Protein AF-A0A3A9XVT9-F1 (afdb_monomer_lite)

Secondary structure (DSSP, 8-state):
--HHHHHHHHHHHHH--SS----STTTT----HHHHHHHHHHHHHHHHHHT-S-HHHHHHHHHHHHHHHTSS---TTSHHHHHHHHHHHHHHHHHHHHHHHHHHHHT-HHHHHHHHHHHHHHHHHHHHHHHT-

Radius of gyration: 14.35 Å; chains: 1; bounding box: 34×28×38 Å

Sequence (133 aa):
MSTTFSFMVKQIISEGSKDAIPNPAQSGYLCMPREFLSELIRLASMMQVMKIGVGSEIADIKNKLEIANQSPVITKSDDRLYNLMEGAIHRITRVCRLEGELAQSRGERELSETYAWTIAGCKLFLEYTESIE

Foldseek 3Di:
DDPVLVVLLVVVLVVADLCCQDCPVVHFRPDDLLSLLVVVLVVLVVCLVVVQPPNVLSVQLSVLSVVLSVDPDDAVVPVPNVVSNLVSLVSLLVSLVVVLVVCVVVVVVVSNSVSSSSNSSSVSSVVVRHVVD

Structure (mmCIF, N/CA/C/O backbone):
data_AF-A0A3A9XVT9-F1
#
_entry.id   AF-A0A3A9XVT9-F1
#
loop_
_atom_site.group_PDB
_atom_site.id
_atom_site.type_symbol
_atom_site.label_atom_id
_atom_site.label_alt_id
_atom_site.label_comp_id
_atom_site.label_asym_id
_atom_site.label_entity_id
_atom_site.label_seq_id
_atom_site.pdbx_PDB_ins_code
_atom_site.Cartn_x
_atom_site.Cartn_y
_atom_site.Cartn_z
_atom_site.occupancy
_atom_site.B_iso_or_equiv
_atom_site.auth_seq_id
_atom_site.auth_comp_id
_atom_site.auth_asym_id
_atom_site.auth_atom_id
_atom_site.pdbx_PDB_model_num
ATOM 1 N N . MET A 1 1 ? -13.707 -11.749 8.676 1.00 52.56 1 MET A N 1
ATOM 2 C CA . MET A 1 1 ? -13.897 -11.087 7.375 1.00 52.56 1 MET A CA 1
ATOM 3 C C . MET A 1 1 ? -15.057 -10.123 7.499 1.00 52.56 1 MET A C 1
ATOM 5 O O . MET A 1 1 ? -16.204 -10.556 7.532 1.00 52.56 1 MET A O 1
ATOM 9 N N . SER A 1 2 ? -14.763 -8.833 7.617 1.00 62.69 2 SER A N 1
ATOM 10 C CA . SER A 1 2 ? -15.767 -7.770 7.553 1.00 62.69 2 SER A CA 1
ATOM 11 C C . SER A 1 2 ? -16.276 -7.621 6.116 1.00 62.69 2 SER A C 1
ATOM 13 O O . SER A 1 2 ? -15.530 -7.239 5.206 1.00 62.69 2 SER A O 1
ATOM 15 N N . THR A 1 3 ? -17.558 -7.926 5.904 1.00 69.75 3 THR A N 1
ATOM 16 C CA . THR A 1 3 ? -18.246 -7.712 4.621 1.00 69.75 3 THR A CA 1
ATOM 17 C C . THR A 1 3 ? -18.261 -6.230 4.248 1.00 69.75 3 THR A C 1
ATOM 19 O O . THR A 1 3 ? -18.008 -5.900 3.093 1.00 69.75 3 THR A O 1
ATOM 22 N N . THR A 1 4 ? -18.449 -5.340 5.227 1.00 77.25 4 THR A N 1
ATOM 23 C CA . THR A 1 4 ? -18.446 -3.880 5.052 1.00 77.25 4 THR A CA 1
ATOM 24 C C . THR A 1 4 ? -17.100 -3.349 4.559 1.00 77.25 4 THR A C 1
ATOM 26 O O . THR A 1 4 ? -17.064 -2.597 3.591 1.00 77.25 4 THR A O 1
ATOM 29 N N . PHE A 1 5 ? -15.984 -3.772 5.165 1.00 75.19 5 PHE A N 1
ATOM 30 C CA . PHE A 1 5 ? -14.648 -3.339 4.728 1.00 75.19 5 PHE A CA 1
ATOM 31 C C . PHE A 1 5 ? -14.313 -3.865 3.322 1.00 75.19 5 PHE A C 1
ATOM 33 O O . PHE A 1 5 ? -13.815 -3.139 2.464 1.00 75.19 5 PHE A O 1
ATOM 40 N N . SER A 1 6 ? -14.670 -5.123 3.049 1.00 77.88 6 SER A N 1
ATOM 41 C CA . SER A 1 6 ? -14.490 -5.728 1.724 1.00 77.88 6 SER A CA 1
ATOM 42 C C . SER A 1 6 ? -15.337 -5.047 0.642 1.00 77.88 6 SER A C 1
ATOM 44 O O . SER A 1 6 ? -14.921 -4.998 -0.515 1.00 77.88 6 SER A O 1
ATOM 46 N N . PHE A 1 7 ? -16.518 -4.531 1.001 1.00 82.62 7 PHE A N 1
ATOM 47 C CA . PHE A 1 7 ? -17.373 -3.744 0.114 1.00 82.62 7 PHE A CA 1
ATOM 48 C C . PHE A 1 7 ? -16.778 -2.355 -0.149 1.00 82.62 7 PHE A C 1
ATOM 50 O O . PHE A 1 7 ? -16.641 -1.990 -1.309 1.00 82.62 7 PHE A O 1
ATOM 57 N N . MET A 1 8 ? -16.326 -1.647 0.892 1.00 78.38 8 MET A N 1
ATOM 58 C CA . MET A 1 8 ? -15.658 -0.340 0.785 1.00 78.38 8 MET A CA 1
ATOM 59 C C . MET A 1 8 ? -14.472 -0.380 -0.194 1.00 78.38 8 MET A C 1
ATOM 61 O O . MET A 1 8 ? -14.420 0.408 -1.133 1.00 78.38 8 MET A O 1
ATOM 65 N N . VAL A 1 9 ? -13.572 -1.363 -0.055 1.00 74.69 9 VAL A N 1
ATOM 66 C CA . VAL A 1 9 ? -12.445 -1.557 -0.989 1.00 74.69 9 VAL A CA 1
ATOM 67 C C . VAL A 1 9 ? -12.920 -1.781 -2.429 1.00 74.69 9 VAL A C 1
ATOM 69 O O . VAL A 1 9 ? -12.312 -1.262 -3.359 1.00 74.69 9 VAL A O 1
ATOM 72 N N . LYS A 1 10 ? -13.983 -2.569 -2.642 1.00 78.56 10 LYS A N 1
ATOM 73 C CA . LYS A 1 10 ? -14.528 -2.809 -3.989 1.00 78.56 10 LYS A CA 1
ATOM 74 C C . LYS A 1 10 ? -15.152 -1.551 -4.583 1.00 78.56 10 LYS A C 1
ATOM 76 O O . LYS A 1 10 ? -14.916 -1.290 -5.755 1.00 78.56 10 LYS A O 1
ATOM 81 N N . GLN A 1 11 ? -15.904 -0.801 -3.780 1.00 77.19 11 GLN A N 1
ATOM 82 C CA . GLN A 1 11 ? -16.565 0.432 -4.187 1.00 77.19 11 GLN A CA 1
ATOM 83 C C . GLN A 1 11 ? -15.539 1.474 -4.647 1.00 77.19 11 GLN A C 1
ATOM 85 O O . GLN A 1 11 ? -15.643 1.961 -5.768 1.00 77.19 11 GLN A O 1
ATOM 90 N N . ILE A 1 12 ? -14.487 1.702 -3.849 1.00 72.00 12 ILE A N 1
ATOM 91 C CA . ILE A 1 12 ? -13.370 2.594 -4.197 1.00 72.00 12 ILE A CA 1
ATOM 92 C C . ILE A 1 12 ? -12.732 2.203 -5.543 1.00 72.00 12 ILE A C 1
ATOM 94 O O . ILE A 1 12 ? -12.447 3.066 -6.366 1.00 72.00 12 ILE A O 1
ATOM 98 N N . ILE A 1 13 ? -12.532 0.904 -5.796 1.00 69.00 13 ILE A N 1
ATOM 99 C CA . ILE A 1 13 ? -11.955 0.421 -7.063 1.00 69.00 13 ILE A CA 1
ATOM 100 C C . ILE A 1 13 ? -12.926 0.607 -8.239 1.00 69.00 13 ILE A C 1
ATOM 102 O O . ILE A 1 13 ? -12.478 0.928 -9.330 1.00 69.00 13 ILE A O 1
ATOM 106 N N . SER A 1 14 ? -14.235 0.407 -8.043 1.00 68.69 1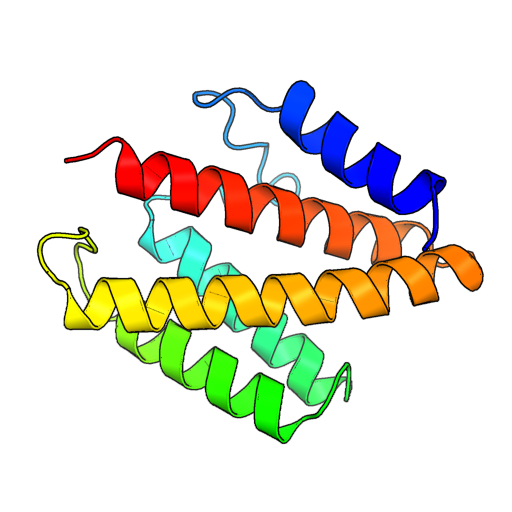4 SER A N 1
ATOM 107 C CA . SER A 1 14 ? -15.236 0.558 -9.114 1.00 68.69 14 SER A CA 1
ATOM 108 C C . SER A 1 14 ? -15.612 2.008 -9.428 1.00 68.69 14 SER A C 1
ATOM 110 O O . SER A 1 14 ? -16.088 2.282 -10.525 1.00 68.69 14 SER A O 1
ATOM 112 N N . GLU A 1 15 ? -15.445 2.915 -8.465 1.00 65.69 15 GLU A N 1
ATOM 113 C CA . GLU A 1 15 ? -15.635 4.361 -8.642 1.00 65.69 15 GLU A CA 1
ATOM 114 C C . GLU A 1 15 ? -14.345 5.044 -9.135 1.00 65.69 15 GLU A C 1
ATOM 116 O O . GLU A 1 15 ? -14.401 6.110 -9.747 1.00 65.69 15 GLU A O 1
ATOM 121 N N . GLY A 1 16 ? -13.187 4.406 -8.933 1.00 53.22 16 GLY A N 1
ATOM 122 C CA . GLY A 1 16 ? -11.938 4.749 -9.602 1.00 53.22 16 GLY A CA 1
ATOM 123 C C . GLY A 1 16 ? -11.968 4.400 -11.095 1.00 53.22 16 GLY A C 1
ATOM 124 O O . GLY A 1 16 ? -12.430 3.338 -11.505 1.00 53.22 16 GLY A O 1
ATOM 125 N N . SER A 1 17 ? -11.422 5.292 -11.917 1.00 48.16 17 SER A N 1
ATOM 126 C CA . SER A 1 17 ? -11.102 5.034 -13.328 1.00 48.16 17 SER A CA 1
ATOM 127 C C . SER A 1 17 ? -9.589 4.847 -13.464 1.00 48.16 17 SER A C 1
ATOM 129 O O . SER A 1 17 ? -8.834 5.394 -12.663 1.00 48.16 17 SER A O 1
ATOM 131 N N . LYS A 1 18 ? -9.123 4.144 -14.506 1.00 46.06 18 LYS A N 1
ATOM 132 C CA . LYS A 1 18 ? -7.686 4.106 -14.843 1.00 46.06 18 LYS A CA 1
ATOM 133 C C . LYS A 1 18 ? -7.118 5.506 -15.128 1.00 46.06 18 LYS A C 1
ATOM 135 O O . LYS A 1 18 ? -5.955 5.751 -14.830 1.00 46.06 18 LYS A O 1
ATOM 140 N N . ASP A 1 19 ? -7.955 6.423 -15.621 1.00 39.75 19 ASP A N 1
ATOM 141 C CA . ASP A 1 19 ? -7.626 7.842 -15.824 1.00 39.75 19 ASP A CA 1
ATOM 142 C C . ASP A 1 19 ? -7.902 8.705 -14.580 1.00 39.75 19 ASP A C 1
ATOM 144 O O . ASP A 1 19 ? -7.355 9.797 -14.439 1.00 39.75 19 ASP A O 1
ATOM 148 N N . ALA A 1 20 ? -8.747 8.229 -13.658 1.00 39.88 20 ALA A N 1
ATOM 149 C CA . ALA A 1 20 ? -8.987 8.878 -12.374 1.00 39.88 20 ALA A CA 1
ATOM 150 C C . ALA A 1 20 ? -8.135 8.211 -11.292 1.00 39.88 20 ALA A C 1
ATOM 152 O O . ALA A 1 20 ? -8.664 7.556 -10.396 1.00 39.88 20 ALA A O 1
ATOM 153 N N . ILE A 1 21 ? -6.818 8.421 -11.367 1.00 43.28 21 ILE A N 1
ATOM 154 C CA . ILE A 1 21 ? -5.916 8.263 -10.220 1.00 43.28 21 ILE A CA 1
ATOM 155 C C . ILE A 1 21 ? -6.375 9.302 -9.176 1.00 43.28 21 ILE A C 1
ATOM 157 O O . ILE A 1 21 ? -6.223 10.500 -9.435 1.00 43.28 21 ILE A O 1
ATOM 161 N N . PRO A 1 22 ? -7.039 8.910 -8.065 1.00 41.25 22 PRO A N 1
ATOM 162 C CA . PRO A 1 22 ? -7.902 9.850 -7.359 1.00 41.25 22 PRO A CA 1
ATOM 163 C C . PRO A 1 22 ? -7.163 10.933 -6.589 1.00 41.25 22 PRO A C 1
ATOM 165 O O . PRO A 1 22 ? -5.998 10.808 -6.207 1.00 41.25 22 PRO A O 1
ATOM 168 N N . ASN A 1 23 ? -7.915 12.011 -6.370 1.00 37.91 23 ASN A N 1
ATOM 169 C CA . ASN A 1 23 ? -7.414 13.290 -5.907 1.00 37.91 23 ASN A CA 1
ATOM 170 C C . ASN A 1 23 ? -6.633 13.108 -4.583 1.00 37.91 23 ASN A C 1
ATOM 172 O O . ASN A 1 23 ? -7.074 12.359 -3.706 1.00 37.91 23 ASN A O 1
ATOM 176 N N . PRO A 1 24 ? -5.455 13.714 -4.398 1.00 37.78 24 PRO A N 1
ATOM 177 C CA . PRO A 1 24 ? -4.390 12.848 -3.889 1.00 37.78 24 PRO A CA 1
ATOM 178 C C . PRO A 1 24 ? -4.011 12.877 -2.371 1.00 37.78 24 PRO A C 1
ATOM 180 O O . PRO A 1 24 ? -2.864 12.693 -1.979 1.00 37.78 24 PRO A O 1
ATOM 183 N N . ALA A 1 25 ? -5.017 13.111 -1.525 1.00 42.41 25 ALA A N 1
ATOM 184 C CA . ALA A 1 25 ? -5.111 13.192 -0.050 1.00 42.41 25 ALA A CA 1
ATOM 185 C C . ALA A 1 25 ? -6.444 13.815 0.443 1.00 42.41 25 ALA A C 1
ATOM 187 O O . ALA A 1 25 ? -6.848 13.545 1.566 1.00 42.41 25 ALA A O 1
ATOM 1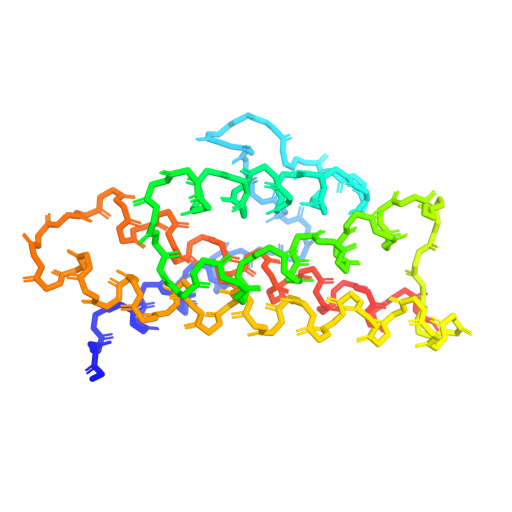88 N N . GLN A 1 26 ? -7.160 14.701 -0.264 1.00 39.12 26 GLN A N 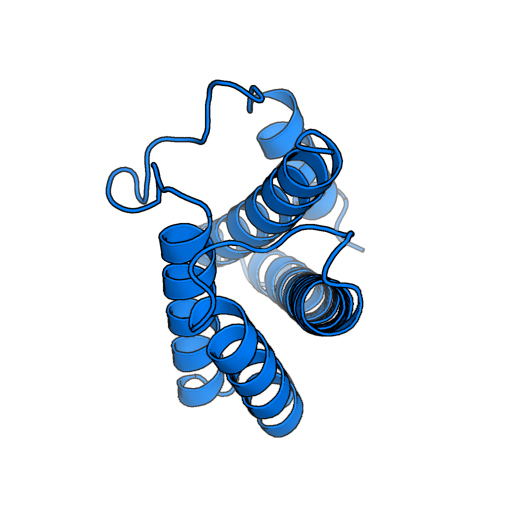1
ATOM 189 C CA . GLN A 1 26 ? -7.203 15.010 -1.701 1.00 39.12 26 GLN A CA 1
ATOM 190 C C . GLN A 1 26 ? -6.124 15.985 -2.311 1.00 39.12 26 GLN A C 1
ATOM 192 O O . GLN A 1 26 ? -6.487 16.771 -3.175 1.00 39.12 26 GLN A O 1
ATOM 197 N N . SER A 1 27 ? -4.824 15.895 -1.924 1.00 38.19 27 SER A N 1
ATOM 198 C CA . SER A 1 27 ? -3.577 16.460 -2.548 1.00 38.19 27 SER A CA 1
ATOM 199 C C . SER A 1 27 ? -2.255 15.694 -2.208 1.00 38.19 27 SER A C 1
ATOM 201 O O . SER A 1 27 ? -1.933 15.559 -1.033 1.00 38.19 27 SER A O 1
ATOM 203 N N . GLY A 1 28 ? -1.450 15.269 -3.203 1.00 38.06 28 GLY A N 1
ATOM 204 C CA . GLY A 1 28 ? -0.310 14.314 -3.108 1.00 38.06 28 GLY A CA 1
ATOM 205 C C . GLY A 1 28 ? -0.151 13.467 -4.404 1.00 38.06 28 GLY A C 1
ATOM 206 O O . GLY A 1 28 ? -0.261 14.035 -5.486 1.00 38.06 28 GLY A O 1
ATOM 207 N N . TYR A 1 29 ? -0.111 12.123 -4.270 1.00 37.94 29 TYR A N 1
ATOM 208 C CA . TYR A 1 29 ? -0.580 10.990 -5.145 1.00 37.94 29 TYR A CA 1
ATOM 209 C C . TYR A 1 29 ? -1.044 11.089 -6.652 1.00 37.94 29 TYR A C 1
ATOM 211 O O . TYR A 1 29 ? -1.216 10.014 -7.233 1.00 37.94 29 TYR A O 1
ATOM 219 N N . LEU A 1 30 ? -1.222 12.229 -7.353 1.00 37.22 30 LEU A N 1
ATOM 220 C CA . LEU A 1 30 ? -1.467 12.268 -8.828 1.00 37.22 30 LEU A CA 1
ATOM 221 C C . LEU A 1 30 ? -0.153 12.068 -9.599 1.00 37.22 30 LEU A C 1
ATOM 223 O O . LEU A 1 30 ? 0.393 12.966 -10.240 1.00 37.22 30 LEU A O 1
ATOM 227 N N . CYS A 1 31 ? 0.402 10.879 -9.433 1.00 41.97 31 CYS A N 1
ATOM 228 C CA . CYS A 1 31 ? 1.841 10.730 -9.408 1.00 41.97 31 CYS A CA 1
ATOM 229 C C . CYS A 1 31 ? 2.351 9.799 -10.494 1.00 41.97 31 CYS A C 1
ATOM 231 O O . CYS A 1 31 ? 1.813 8.711 -10.707 1.00 41.97 31 CYS A O 1
ATOM 233 N N . MET A 1 32 ? 3.474 10.181 -11.110 1.00 50.34 32 MET A N 1
ATOM 234 C CA . MET A 1 32 ? 4.303 9.209 -11.828 1.00 50.34 32 MET A CA 1
ATOM 235 C C . MET A 1 32 ? 4.620 8.031 -10.884 1.00 50.34 32 MET A C 1
ATOM 237 O O . MET A 1 32 ? 4.733 8.258 -9.677 1.00 50.34 32 MET A O 1
ATOM 241 N N . PRO A 1 33 ? 4.822 6.793 -11.378 1.00 56.16 33 PRO A N 1
ATOM 242 C CA . PRO A 1 33 ? 4.918 5.596 -10.532 1.00 56.16 33 PRO A CA 1
ATOM 243 C C . PRO A 1 33 ? 5.842 5.692 -9.298 1.00 56.16 33 PRO A C 1
ATOM 245 O O . PRO A 1 33 ? 5.555 5.107 -8.253 1.00 56.16 33 PRO A O 1
ATOM 248 N N . ARG A 1 34 ? 6.910 6.496 -9.380 1.00 59.53 34 ARG A N 1
ATOM 249 C CA . ARG A 1 34 ? 7.786 6.857 -8.252 1.00 59.53 34 ARG A CA 1
ATOM 250 C C . ARG A 1 34 ? 7.081 7.505 -7.061 1.00 59.53 34 ARG A C 1
ATOM 252 O O . ARG A 1 34 ? 7.364 7.149 -5.919 1.00 59.53 34 ARG A O 1
ATOM 259 N N . GLU A 1 35 ? 6.204 8.479 -7.271 1.00 68.94 35 GLU A N 1
ATOM 260 C CA . GLU A 1 35 ? 5.628 9.218 -6.140 1.00 68.94 35 GLU A CA 1
ATOM 261 C C . GLU A 1 35 ? 4.499 8.420 -5.448 1.00 68.94 35 GLU A C 1
ATOM 263 O O . GLU A 1 35 ? 4.343 8.539 -4.234 1.00 68.94 35 GLU A O 1
ATOM 268 N N . PHE A 1 36 ? 3.860 7.456 -6.139 1.00 77.31 36 PHE A N 1
ATOM 269 C CA . PHE A 1 36 ? 3.056 6.411 -5.478 1.00 77.31 36 PHE A CA 1
ATOM 270 C C . PHE A 1 36 ? 3.906 5.546 -4.532 1.00 77.31 36 PHE A C 1
ATOM 272 O O . PHE A 1 36 ? 3.564 5.387 -3.359 1.00 77.31 36 PHE A O 1
ATOM 279 N N . LEU A 1 37 ? 5.039 5.009 -5.008 1.00 81.88 37 LEU A N 1
ATOM 280 C CA . LEU A 1 37 ? 5.928 4.195 -4.168 1.00 81.88 37 LEU A CA 1
ATOM 281 C C . LEU A 1 37 ? 6.508 5.003 -2.999 1.00 81.88 37 LEU A C 1
ATOM 283 O O . LEU A 1 37 ? 6.642 4.475 -1.896 1.00 81.88 37 LEU A O 1
ATOM 287 N N . SER A 1 38 ? 6.799 6.287 -3.215 1.00 83.38 38 SER A N 1
ATOM 288 C CA . SER A 1 38 ? 7.292 7.205 -2.181 1.00 83.38 38 SER A CA 1
ATOM 289 C C . SER A 1 38 ? 6.275 7.409 -1.051 1.00 83.38 38 SER A C 1
ATOM 291 O O . SER A 1 38 ? 6.629 7.310 0.125 1.00 83.38 38 SER A O 1
ATOM 293 N N . GLU A 1 39 ? 4.998 7.609 -1.380 1.00 81.56 39 GLU A N 1
ATOM 294 C CA . GLU A 1 39 ? 3.930 7.707 -0.380 1.00 81.56 39 GLU A CA 1
ATOM 295 C C . GLU A 1 39 ? 3.637 6.362 0.310 1.00 81.56 39 GLU A C 1
ATOM 297 O O . GLU A 1 39 ? 3.388 6.325 1.519 1.00 81.56 39 GLU A O 1
ATOM 302 N N . LEU A 1 40 ? 3.772 5.235 -0.396 1.00 84.62 40 LEU A N 1
ATOM 303 C CA . LEU A 1 40 ? 3.652 3.901 0.202 1.00 84.62 40 LEU A CA 1
ATOM 304 C C . LEU A 1 40 ? 4.795 3.604 1.200 1.00 84.62 40 LEU A C 1
ATOM 306 O O . LEU A 1 40 ? 4.557 3.017 2.259 1.00 84.62 40 LEU A O 1
ATOM 310 N N . ILE A 1 41 ? 6.018 4.076 0.923 1.00 88.88 41 ILE A N 1
ATOM 311 C CA . ILE A 1 41 ? 7.160 4.068 1.863 1.00 88.88 41 ILE A CA 1
ATOM 312 C C . ILE A 1 41 ? 6.867 4.950 3.086 1.00 88.88 41 ILE A C 1
ATOM 314 O O . ILE A 1 41 ? 7.178 4.560 4.219 1.00 88.88 41 ILE A O 1
ATOM 318 N N . ARG A 1 42 ? 6.243 6.120 2.890 1.00 86.50 42 ARG A N 1
ATOM 319 C CA . ARG A 1 42 ? 5.836 7.019 3.983 1.00 86.50 42 ARG A CA 1
ATOM 320 C C . ARG A 1 42 ? 4.802 6.353 4.894 1.00 86.50 42 ARG A C 1
ATOM 322 O O . ARG A 1 42 ? 4.978 6.367 6.114 1.00 86.50 42 ARG A O 1
ATOM 329 N N . LEU A 1 43 ? 3.792 5.693 4.323 1.00 85.50 43 LEU A N 1
ATOM 330 C CA . LEU A 1 43 ? 2.805 4.914 5.076 1.00 85.50 43 LEU A CA 1
ATOM 331 C C . LEU A 1 43 ? 3.460 3.760 5.850 1.00 85.50 43 LEU A C 1
ATOM 333 O O . LEU A 1 43 ? 3.232 3.628 7.052 1.00 85.50 43 LEU A O 1
ATOM 337 N N . ALA A 1 44 ? 4.319 2.965 5.203 1.00 85.81 44 ALA A N 1
ATOM 338 C CA . ALA A 1 44 ? 5.050 1.886 5.869 1.00 85.81 44 ALA A CA 1
ATOM 339 C C . ALA A 1 44 ? 5.913 2.418 7.032 1.00 85.81 44 ALA A C 1
ATOM 341 O O . ALA A 1 44 ? 5.957 1.819 8.106 1.00 85.81 44 ALA A O 1
ATOM 342 N N . SER A 1 45 ? 6.535 3.588 6.871 1.00 86.19 45 SER A N 1
ATOM 343 C CA . SER A 1 45 ? 7.291 4.254 7.940 1.00 86.19 45 SER A CA 1
ATOM 344 C C . SER A 1 45 ? 6.401 4.670 9.116 1.00 86.19 45 SER A C 1
ATOM 346 O O . SER A 1 45 ? 6.768 4.442 10.269 1.00 86.19 45 SER A O 1
ATOM 348 N N . MET A 1 46 ? 5.209 5.219 8.854 1.00 85.38 46 MET A N 1
ATOM 349 C CA .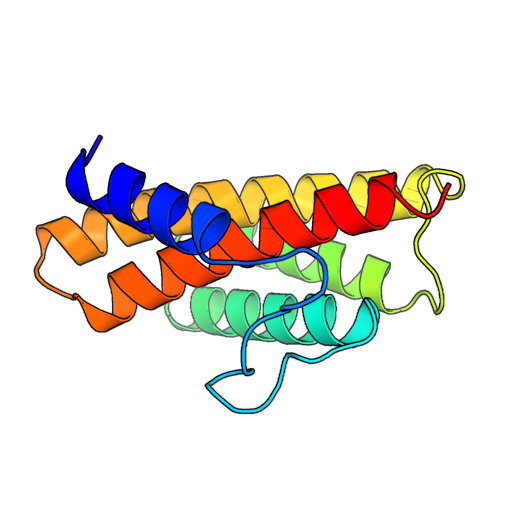 MET A 1 46 ? 4.231 5.535 9.904 1.00 85.38 46 MET A CA 1
ATOM 350 C C . MET A 1 46 ? 3.758 4.273 10.636 1.00 85.38 46 MET A C 1
ATOM 352 O O . MET A 1 46 ? 3.760 4.245 11.865 1.00 85.38 46 MET A O 1
ATOM 356 N N . MET A 1 47 ? 3.439 3.200 9.905 1.00 83.56 47 MET A N 1
ATOM 357 C CA . MET A 1 47 ? 3.055 1.908 10.489 1.00 83.56 47 MET A CA 1
ATOM 358 C C . MET A 1 47 ? 4.169 1.323 11.370 1.00 83.56 47 MET A C 1
ATOM 360 O O . MET A 1 47 ? 3.888 0.826 12.461 1.00 83.56 47 MET A O 1
ATOM 364 N N . GLN A 1 48 ? 5.436 1.458 10.957 1.00 83.31 48 GLN A N 1
ATOM 365 C CA . GLN A 1 48 ? 6.600 1.044 11.748 1.00 83.31 48 GLN A CA 1
ATOM 366 C C . GLN A 1 48 ? 6.692 1.816 13.078 1.00 83.31 48 GLN A C 1
ATOM 368 O O . GLN A 1 48 ? 6.896 1.203 14.127 1.00 83.31 48 GLN A O 1
ATOM 373 N N . VAL A 1 49 ? 6.512 3.143 13.053 1.00 84.31 49 VAL A N 1
ATOM 374 C CA . VAL A 1 49 ? 6.532 4.003 14.255 1.00 84.31 49 VAL A CA 1
ATOM 375 C C . VAL A 1 49 ? 5.357 3.696 15.187 1.00 84.31 49 VAL A C 1
ATOM 377 O O . VAL A 1 49 ? 5.538 3.587 16.400 1.00 84.31 49 VAL A O 1
ATOM 380 N N . MET A 1 50 ? 4.162 3.503 14.626 1.00 79.50 50 MET A N 1
ATOM 381 C CA . MET A 1 50 ? 2.933 3.210 15.371 1.00 79.50 50 MET A CA 1
ATOM 382 C C . MET A 1 50 ? 2.817 1.742 15.825 1.00 79.50 50 MET A C 1
ATOM 384 O O . MET A 1 50 ? 1.866 1.404 16.524 1.00 79.50 50 MET A O 1
ATOM 388 N N . LYS A 1 51 ? 3.784 0.879 15.470 1.00 80.31 51 LYS A N 1
ATOM 389 C CA . LYS A 1 51 ? 3.800 -0.571 15.763 1.00 80.31 51 LYS A CA 1
ATOM 390 C C . LYS A 1 51 ? 2.566 -1.313 15.224 1.00 80.31 51 LYS A C 1
ATOM 392 O O . LYS A 1 51 ? 2.040 -2.215 15.872 1.00 80.31 51 LYS A O 1
ATOM 397 N N . ILE A 1 52 ? 2.123 -0.910 14.037 1.00 74.81 52 ILE A N 1
ATOM 398 C CA . ILE A 1 52 ? 1.015 -1.508 13.288 1.00 74.81 52 ILE A CA 1
ATOM 399 C C . ILE A 1 52 ? 1.570 -2.688 12.476 1.00 74.81 52 ILE A C 1
ATOM 401 O O . ILE A 1 52 ? 2.610 -2.556 11.827 1.00 74.81 52 ILE A O 1
ATOM 405 N N . GLY A 1 53 ? 0.907 -3.847 12.512 1.00 71.69 53 GLY A N 1
ATOM 406 C CA . GLY A 1 53 ? 1.468 -5.104 12.010 1.00 71.69 53 GLY A CA 1
ATOM 407 C C . GLY A 1 53 ? 2.733 -5.573 12.753 1.00 71.69 53 GLY A C 1
ATOM 408 O O . GLY A 1 53 ? 3.088 -5.094 13.832 1.00 71.69 53 GLY A O 1
ATOM 409 N N . VAL A 1 54 ? 3.449 -6.544 12.176 1.00 73.94 54 VAL A N 1
ATOM 410 C CA . VAL A 1 54 ? 4.721 -7.027 12.740 1.00 73.94 54 VAL A CA 1
ATOM 411 C C . VAL A 1 54 ? 5.848 -6.086 12.306 1.00 73.94 54 VAL A C 1
ATOM 413 O O . VAL A 1 54 ? 6.187 -6.018 11.128 1.00 73.94 54 VAL A O 1
ATOM 416 N N . GLY A 1 55 ? 6.468 -5.368 13.248 1.00 73.56 55 GLY A N 1
ATOM 417 C CA . GLY A 1 55 ? 7.426 -4.295 12.929 1.00 73.56 55 GLY A CA 1
ATOM 418 C C . GLY A 1 55 ? 8.626 -4.702 12.054 1.00 73.56 55 GLY A C 1
ATOM 419 O O . GLY A 1 55 ? 9.116 -3.882 11.279 1.00 73.56 55 GLY A O 1
ATOM 420 N N . SER A 1 56 ? 9.076 -5.962 12.118 1.00 79.69 56 SER A N 1
ATOM 421 C CA . SER A 1 56 ? 10.115 -6.501 11.223 1.00 79.69 56 SER A CA 1
ATOM 422 C C . SER A 1 56 ? 9.608 -6.777 9.803 1.00 79.69 56 SER A C 1
ATOM 424 O O . SER A 1 56 ? 10.354 -6.579 8.846 1.00 79.69 56 SER A O 1
ATOM 426 N N . GLU A 1 57 ? 8.342 -7.174 9.641 1.00 86.81 57 GLU A N 1
ATOM 427 C CA . GLU A 1 57 ? 7.698 -7.292 8.330 1.00 86.81 57 GLU A CA 1
ATOM 428 C C . GLU A 1 57 ? 7.552 -5.916 7.676 1.00 86.81 57 GLU A C 1
ATOM 430 O O . GLU A 1 57 ? 7.936 -5.764 6.519 1.00 86.81 57 GLU A O 1
ATOM 435 N N . ILE A 1 58 ? 7.095 -4.902 8.418 1.00 88.25 58 ILE A N 1
ATOM 436 C CA . ILE A 1 58 ? 6.976 -3.531 7.898 1.00 88.25 58 ILE A CA 1
ATOM 437 C C . ILE A 1 58 ? 8.341 -2.960 7.486 1.00 88.25 58 ILE A C 1
ATOM 439 O O . ILE A 1 58 ? 8.451 -2.349 6.425 1.00 88.25 58 ILE A O 1
ATOM 443 N N . ALA A 1 59 ? 9.395 -3.198 8.274 1.00 88.12 59 ALA A N 1
ATOM 444 C CA . ALA A 1 59 ? 10.748 -2.757 7.934 1.00 88.12 59 ALA A CA 1
ATOM 445 C C . ALA A 1 59 ? 11.272 -3.396 6.630 1.00 88.12 59 ALA A C 1
ATOM 447 O O . ALA A 1 59 ? 11.850 -2.704 5.793 1.00 88.12 59 ALA A O 1
ATOM 448 N N . ASP A 1 60 ? 11.038 -4.697 6.431 1.00 90.62 60 ASP A N 1
ATOM 449 C CA . ASP A 1 60 ? 11.432 -5.416 5.212 1.00 90.62 60 ASP A CA 1
ATOM 450 C C . ASP A 1 60 ? 10.575 -5.029 3.989 1.00 90.62 60 ASP A C 1
ATOM 452 O O . ASP A 1 60 ? 11.108 -4.903 2.888 1.00 90.62 60 ASP A O 1
ATOM 456 N N . ILE A 1 61 ? 9.271 -4.774 4.167 1.00 90.31 61 ILE A N 1
ATOM 457 C CA . ILE A 1 61 ? 8.414 -4.179 3.124 1.00 90.31 61 ILE A CA 1
ATOM 458 C C . ILE A 1 61 ? 8.983 -2.824 2.696 1.00 90.31 61 ILE A C 1
ATOM 460 O O . ILE A 1 61 ? 9.202 -2.604 1.507 1.00 90.31 61 ILE A O 1
ATOM 464 N N . LYS A 1 62 ? 9.257 -1.934 3.659 1.00 90.75 62 LYS A N 1
ATOM 465 C CA . LYS A 1 62 ? 9.760 -0.585 3.387 1.00 90.75 62 LYS A CA 1
ATOM 466 C C . LYS A 1 62 ? 11.072 -0.620 2.602 1.00 90.75 62 LYS A C 1
ATOM 468 O O . LYS A 1 62 ? 11.158 0.022 1.566 1.00 90.75 62 LYS A O 1
ATOM 473 N N . ASN A 1 63 ? 12.041 -1.429 3.034 1.00 92.06 63 ASN A N 1
ATOM 474 C CA . ASN A 1 63 ? 13.328 -1.585 2.347 1.00 92.06 63 ASN A CA 1
ATOM 475 C C . ASN A 1 63 ? 13.157 -2.057 0.885 1.00 92.06 63 ASN A C 1
ATOM 477 O O . ASN A 1 63 ? 13.810 -1.550 -0.022 1.00 92.06 63 ASN A O 1
ATOM 481 N N . LYS A 1 64 ? 12.235 -2.994 0.624 1.00 91.50 64 LYS A N 1
ATOM 482 C CA . LYS A 1 64 ? 11.942 -3.473 -0.741 1.00 91.50 64 LYS A CA 1
ATOM 483 C C . LYS A 1 64 ? 11.316 -2.389 -1.623 1.00 91.50 64 LYS A C 1
ATOM 485 O O . LYS A 1 64 ? 11.695 -2.271 -2.786 1.00 91.50 64 LYS A O 1
ATOM 490 N N . LEU A 1 65 ? 10.419 -1.573 -1.066 1.00 88.94 65 LEU A N 1
ATOM 491 C CA . LEU A 1 65 ? 9.860 -0.409 -1.760 1.00 88.94 65 LEU A CA 1
ATOM 492 C C . LEU A 1 65 ? 10.923 0.678 -1.998 1.00 88.94 65 LEU A C 1
ATOM 494 O O . LEU A 1 65 ? 10.979 1.231 -3.090 1.00 88.94 65 LEU A O 1
ATOM 498 N N . GLU A 1 66 ? 11.794 0.954 -1.021 1.00 89.88 66 GLU A N 1
ATOM 499 C CA . GLU A 1 66 ? 12.905 1.913 -1.138 1.00 89.88 66 GLU A CA 1
ATOM 500 C C . GLU A 1 66 ? 13.880 1.518 -2.261 1.00 89.88 66 GLU A C 1
ATOM 502 O O . GLU A 1 66 ? 14.269 2.376 -3.053 1.00 89.88 66 GLU A O 1
ATOM 507 N N . ILE A 1 67 ? 14.221 0.228 -2.383 1.00 89.31 67 ILE A N 1
ATOM 508 C CA . ILE A 1 67 ? 15.041 -0.307 -3.485 1.00 89.31 67 ILE A CA 1
ATOM 509 C C . ILE A 1 67 ? 14.347 -0.105 -4.840 1.00 89.31 67 ILE A C 1
ATOM 511 O O . ILE A 1 67 ? 14.979 0.367 -5.783 1.00 89.31 67 ILE A O 1
ATOM 515 N N . ALA A 1 68 ? 13.054 -0.426 -4.946 1.00 86.06 68 ALA A N 1
ATOM 516 C CA . ALA A 1 68 ? 12.299 -0.253 -6.186 1.00 86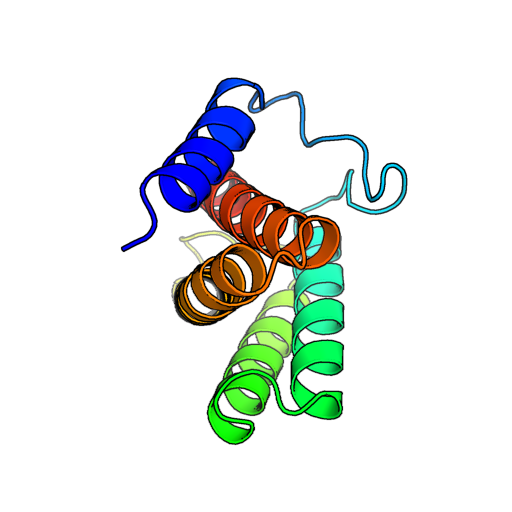.06 68 ALA A CA 1
ATOM 517 C C . ALA A 1 68 ? 12.206 1.229 -6.607 1.00 86.06 68 ALA A C 1
ATOM 519 O O . ALA A 1 68 ? 12.474 1.573 -7.757 1.00 86.06 68 ALA A O 1
ATOM 520 N N . ASN A 1 69 ? 11.909 2.121 -5.657 1.00 84.81 69 ASN A N 1
ATOM 521 C CA . ASN A 1 69 ? 11.717 3.557 -5.884 1.00 84.81 69 ASN A CA 1
ATOM 522 C C . ASN A 1 69 ? 12.990 4.293 -6.360 1.00 84.81 69 ASN A C 1
ATOM 524 O O . ASN A 1 69 ? 12.911 5.368 -6.959 1.00 84.81 69 ASN A O 1
ATOM 528 N N . GLN A 1 70 ? 14.179 3.720 -6.136 1.00 83.06 70 GLN A N 1
ATOM 529 C CA . GLN A 1 70 ? 15.425 4.259 -6.692 1.00 83.06 70 GLN A CA 1
ATOM 530 C C . GLN A 1 70 ? 15.455 4.190 -8.225 1.00 83.06 70 GLN A C 1
ATOM 532 O O . GLN A 1 70 ? 16.058 5.065 -8.851 1.00 83.06 70 GLN A O 1
ATOM 537 N N . SER A 1 71 ? 14.765 3.231 -8.849 1.00 78.06 71 SER A N 1
ATOM 538 C CA . SER A 1 71 ? 14.704 3.143 -10.309 1.00 78.06 71 SER A CA 1
ATOM 539 C C . SER A 1 71 ? 13.914 4.311 -10.922 1.00 78.06 71 SER A C 1
ATOM 541 O O . SER A 1 71 ? 12.913 4.741 -10.344 1.00 78.06 71 SER A O 1
ATOM 543 N N . PRO A 1 72 ? 14.329 4.865 -12.078 1.00 66.19 72 PRO A N 1
ATOM 544 C CA . PRO A 1 72 ? 13.522 5.838 -12.816 1.00 66.19 72 PRO A CA 1
ATOM 545 C C . PRO A 1 72 ? 12.308 5.199 -13.509 1.00 66.19 72 PRO A C 1
ATOM 547 O O . PRO A 1 72 ? 11.330 5.894 -13.769 1.00 66.19 72 PRO A O 1
ATOM 550 N N . VAL A 1 73 ? 12.371 3.897 -13.807 1.00 69.88 73 VAL A N 1
ATOM 551 C CA . VAL A 1 73 ? 11.330 3.116 -14.492 1.00 69.88 73 VAL A CA 1
ATOM 552 C C . VAL A 1 73 ? 11.265 1.733 -13.846 1.00 69.88 73 VAL A C 1
ATOM 554 O O . VAL A 1 73 ? 12.303 1.132 -13.577 1.00 69.88 73 VAL A O 1
ATOM 557 N N . ILE A 1 74 ? 10.060 1.220 -13.599 1.00 70.94 74 ILE A N 1
ATOM 558 C CA . ILE A 1 74 ? 9.847 -0.171 -13.188 1.00 70.94 74 ILE A CA 1
ATOM 559 C C . ILE A 1 74 ? 8.878 -0.786 -14.191 1.00 70.94 74 ILE A C 1
ATOM 561 O O . ILE A 1 74 ? 7.743 -0.334 -14.321 1.00 70.94 74 ILE A O 1
ATOM 565 N N . THR A 1 75 ? 9.348 -1.803 -14.897 1.00 71.44 75 THR A N 1
ATOM 566 C CA . THR A 1 75 ? 8.599 -2.605 -15.867 1.00 71.44 75 THR A CA 1
ATOM 567 C C . THR A 1 75 ? 8.779 -4.071 -15.503 1.00 71.44 75 THR A C 1
ATOM 569 O O . THR A 1 75 ? 9.798 -4.431 -14.917 1.00 71.44 75 THR A O 1
ATOM 572 N N . LYS A 1 76 ? 7.839 -4.939 -15.886 1.00 72.44 76 LYS A N 1
ATOM 573 C CA . LYS A 1 76 ? 7.991 -6.399 -15.738 1.00 72.44 76 LYS A CA 1
ATOM 574 C C . LYS A 1 76 ? 9.246 -6.946 -16.429 1.00 72.44 76 LYS A C 1
ATOM 576 O O . LYS A 1 76 ? 9.840 -7.900 -15.944 1.00 72.44 76 LYS A O 1
ATOM 581 N N . SER A 1 77 ? 9.707 -6.291 -17.497 1.00 72.31 77 SER A N 1
ATOM 582 C CA . SER A 1 77 ? 10.992 -6.587 -18.145 1.00 72.31 77 SER A CA 1
ATOM 583 C C . SER A 1 77 ? 12.228 -6.363 -17.254 1.00 72.31 77 SER A C 1
ATOM 585 O O . SER A 1 77 ? 13.255 -6.996 -17.495 1.00 72.31 77 SER A O 1
ATOM 587 N N . ASP A 1 78 ? 12.143 -5.539 -16.200 1.00 75.94 78 ASP A N 1
ATOM 588 C CA . ASP A 1 78 ? 13.069 -5.587 -15.057 1.00 75.94 78 ASP A CA 1
ATOM 589 C C . ASP A 1 78 ? 12.490 -6.523 -13.989 1.00 75.94 78 ASP A C 1
ATOM 591 O O . ASP A 1 78 ? 12.014 -6.109 -12.926 1.00 75.94 78 ASP A O 1
ATOM 595 N N . ASP A 1 79 ? 12.541 -7.820 -14.304 1.00 78.38 79 ASP A N 1
ATOM 596 C CA . ASP A 1 79 ? 12.038 -8.922 -13.479 1.00 78.38 79 ASP A CA 1
ATOM 597 C C . ASP A 1 79 ? 12.426 -8.752 -12.002 1.00 78.38 79 ASP A C 1
ATOM 599 O O . ASP A 1 79 ? 11.631 -8.985 -11.092 1.00 78.38 79 ASP A O 1
ATOM 603 N N . ARG A 1 80 ? 13.665 -8.332 -11.724 1.00 85.31 80 ARG A N 1
ATOM 604 C CA . ARG A 1 80 ? 14.177 -8.272 -10.354 1.00 85.31 80 ARG A CA 1
ATOM 605 C C . ARG A 1 80 ? 13.537 -7.142 -9.556 1.00 85.31 80 ARG A C 1
ATOM 607 O O . ARG A 1 80 ? 13.156 -7.374 -8.406 1.00 85.31 80 ARG A O 1
ATOM 614 N N . LEU A 1 81 ? 13.463 -5.932 -10.110 1.00 85.31 81 LEU A N 1
ATOM 615 C CA . LEU A 1 81 ? 12.866 -4.798 -9.404 1.00 85.31 81 LEU A CA 1
ATOM 616 C C . LEU A 1 81 ? 11.341 -4.908 -9.354 1.00 85.31 81 LEU A C 1
ATOM 618 O O . LEU A 1 81 ? 10.761 -4.630 -8.301 1.00 85.31 81 LEU A O 1
ATOM 622 N N . TYR A 1 82 ? 10.710 -5.400 -10.424 1.00 85.12 82 TYR A N 1
ATOM 623 C CA . TYR A 1 82 ? 9.272 -5.650 -10.456 1.00 85.12 82 TYR A CA 1
ATOM 624 C C . TYR A 1 82 ? 8.849 -6.672 -9.390 1.00 85.12 82 TYR A C 1
ATOM 626 O O . TYR A 1 82 ? 8.020 -6.351 -8.541 1.00 85.12 82 TYR A O 1
ATOM 634 N N . ASN A 1 83 ? 9.477 -7.855 -9.333 1.00 88.25 83 ASN A N 1
ATOM 635 C CA . ASN A 1 83 ? 9.131 -8.886 -8.340 1.00 88.25 83 ASN A CA 1
ATOM 636 C C . ASN A 1 83 ? 9.372 -8.420 -6.883 1.00 88.25 83 ASN A C 1
ATOM 638 O O . ASN A 1 83 ? 8.623 -8.787 -5.972 1.00 88.25 83 ASN A O 1
ATOM 642 N N . LEU A 1 84 ? 10.400 -7.594 -6.630 1.00 89.44 84 LEU A N 1
ATOM 643 C CA . LEU A 1 84 ? 10.644 -6.999 -5.305 1.00 89.44 84 LEU A CA 1
ATOM 644 C C . LEU A 1 84 ? 9.528 -6.028 -4.894 1.00 89.44 84 LEU A C 1
ATOM 646 O O . LEU A 1 84 ? 9.055 -6.073 -3.755 1.00 89.44 84 LEU A O 1
ATOM 650 N N . MET A 1 85 ? 9.123 -5.167 -5.825 1.00 89.94 85 MET A N 1
ATOM 651 C CA . MET A 1 85 ? 8.063 -4.178 -5.662 1.00 89.94 85 MET A CA 1
ATOM 652 C C . MET A 1 85 ? 6.695 -4.847 -5.473 1.00 89.94 85 MET A C 1
ATOM 654 O O . MET A 1 85 ? 6.024 -4.591 -4.475 1.00 89.94 85 MET A O 1
ATOM 658 N N . GLU A 1 86 ? 6.302 -5.746 -6.376 1.00 92.00 86 GLU A N 1
ATOM 659 C CA . GLU A 1 86 ? 5.036 -6.487 -6.332 1.00 92.00 86 GLU A CA 1
ATOM 660 C C . GLU A 1 86 ? 4.903 -7.294 -5.031 1.00 92.00 86 GLU A C 1
ATOM 662 O O . GLU A 1 86 ? 3.906 -7.180 -4.311 1.00 92.00 86 GLU A O 1
ATOM 667 N N . GLY A 1 87 ? 5.956 -8.024 -4.645 1.00 92.62 87 GLY A N 1
ATOM 668 C CA . GLY A 1 87 ? 5.993 -8.767 -3.385 1.00 92.62 87 GLY A CA 1
ATOM 669 C C . GLY A 1 87 ? 5.860 -7.878 -2.139 1.00 92.62 87 GLY A C 1
ATOM 670 O O . GLY A 1 87 ? 5.275 -8.299 -1.134 1.00 92.62 87 GLY A O 1
ATOM 671 N N . ALA A 1 88 ? 6.357 -6.639 -2.183 1.00 91.88 88 ALA A N 1
ATOM 672 C CA . ALA A 1 88 ? 6.164 -5.661 -1.114 1.00 91.88 88 ALA A CA 1
ATOM 673 C C . ALA A 1 88 ? 4.735 -5.083 -1.108 1.00 91.88 88 ALA A C 1
ATOM 675 O O . ALA A 1 88 ? 4.110 -5.021 -0.045 1.00 91.88 88 ALA A O 1
ATOM 676 N N . ILE A 1 89 ? 4.184 -4.754 -2.283 1.00 91.56 89 ILE A N 1
ATOM 677 C CA . ILE A 1 89 ? 2.811 -4.255 -2.470 1.00 91.56 89 ILE A CA 1
ATOM 678 C C . ILE A 1 89 ? 1.772 -5.284 -1.993 1.00 91.56 89 ILE A C 1
ATOM 680 O O . ILE A 1 89 ? 0.829 -4.938 -1.273 1.00 91.56 89 ILE A O 1
ATOM 684 N N . HIS A 1 90 ? 1.947 -6.570 -2.304 1.00 93.75 90 HIS A N 1
ATOM 685 C CA . HIS A 1 90 ? 1.059 -7.625 -1.809 1.00 93.75 90 HIS A CA 1
ATOM 686 C C . HIS A 1 90 ? 1.110 -7.784 -0.285 1.00 93.75 90 HIS A C 1
ATOM 688 O O . HIS A 1 90 ? 0.076 -8.017 0.351 1.00 93.75 90 HIS A O 1
ATOM 694 N N . ARG A 1 91 ? 2.286 -7.621 0.330 1.00 93.50 91 ARG A N 1
ATOM 695 C CA . ARG A 1 91 ? 2.436 -7.728 1.787 1.00 93.50 91 ARG A CA 1
ATOM 696 C C . ARG A 1 91 ? 1.852 -6.533 2.527 1.00 93.50 91 ARG A C 1
ATOM 698 O O . ARG A 1 91 ? 1.084 -6.751 3.461 1.00 93.50 91 ARG A O 1
ATOM 705 N N . ILE A 1 92 ? 2.103 -5.299 2.085 1.00 89.69 92 ILE A N 1
ATOM 706 C CA . ILE A 1 92 ? 1.466 -4.125 2.705 1.00 89.69 92 ILE A CA 1
ATOM 707 C C . ILE A 1 92 ? -0.059 -4.179 2.530 1.00 89.69 92 ILE A C 1
ATOM 709 O O . ILE A 1 92 ? -0.787 -3.988 3.498 1.00 89.69 92 ILE A O 1
ATOM 713 N N . THR A 1 93 ? -0.551 -4.619 1.363 1.00 91.25 93 THR A N 1
ATOM 714 C CA . THR A 1 93 ? -1.981 -4.889 1.115 1.00 91.25 93 THR A CA 1
ATOM 715 C C . THR A 1 93 ? -2.575 -5.893 2.111 1.00 91.25 93 THR A C 1
ATOM 717 O O . THR A 1 93 ? -3.712 -5.725 2.561 1.00 91.25 93 THR A O 1
ATOM 720 N N . ARG A 1 94 ? -1.825 -6.942 2.483 1.00 92.38 94 ARG A N 1
ATOM 721 C CA . ARG A 1 94 ? -2.249 -7.916 3.499 1.00 92.38 94 ARG A CA 1
ATOM 722 C C . ARG A 1 94 ? -2.334 -7.284 4.888 1.00 92.38 94 ARG A C 1
ATOM 724 O O . ARG A 1 94 ? -3.327 -7.524 5.572 1.00 92.38 94 ARG A O 1
ATOM 731 N N . VAL A 1 95 ? -1.344 -6.483 5.293 1.00 91.00 95 VAL A N 1
ATOM 732 C CA . VAL A 1 95 ? -1.370 -5.800 6.598 1.00 91.00 95 VAL A CA 1
ATOM 733 C C . VAL A 1 95 ? -2.518 -4.793 6.650 1.00 91.00 95 VAL A C 1
ATOM 735 O O . VAL A 1 95 ? -3.359 -4.894 7.537 1.00 91.00 95 VAL A O 1
ATOM 738 N N . CYS A 1 96 ? -2.639 -3.903 5.660 1.00 88.94 96 CYS A N 1
ATOM 739 C CA . CYS A 1 96 ? -3.733 -2.933 5.582 1.00 88.94 96 CYS A CA 1
ATOM 740 C C . CYS A 1 96 ? -5.114 -3.605 5.595 1.00 88.94 96 CYS A C 1
ATOM 742 O O . CYS A 1 96 ? -6.053 -3.049 6.151 1.00 88.94 96 CYS A O 1
ATOM 744 N N . ARG A 1 97 ? -5.265 -4.824 5.052 1.00 91.81 97 ARG A N 1
ATOM 745 C CA . ARG A 1 97 ? -6.535 -5.559 5.164 1.00 91.81 97 ARG A CA 1
ATOM 746 C C . ARG A 1 97 ? -6.839 -5.984 6.598 1.00 91.81 97 ARG A C 1
ATOM 748 O O . ARG A 1 97 ? -7.969 -5.812 7.040 1.00 91.81 97 ARG A O 1
ATOM 755 N N . LEU A 1 98 ? -5.861 -6.547 7.304 1.00 91.81 98 LEU A N 1
ATOM 756 C CA . LEU A 1 98 ? -6.040 -6.981 8.692 1.00 91.81 98 LEU A CA 1
ATOM 757 C C . LEU A 1 98 ? -6.330 -5.782 9.604 1.00 91.81 98 LEU A C 1
ATOM 759 O O . LEU A 1 98 ? -7.294 -5.805 10.364 1.00 91.81 98 LEU A O 1
ATOM 763 N N . GLU A 1 99 ? -5.543 -4.718 9.469 1.00 88.50 99 GLU A N 1
ATOM 764 C CA . GLU A 1 99 ? -5.673 -3.501 10.273 1.00 88.50 99 GLU A CA 1
ATOM 765 C C . GLU A 1 99 ? -6.936 -2.702 9.913 1.00 88.50 99 GLU A C 1
ATOM 767 O O . GLU A 1 99 ? -7.584 -2.156 10.799 1.00 88.50 99 GLU A O 1
ATOM 772 N N . GLY A 1 100 ? -7.363 -2.706 8.645 1.00 87.25 100 GLY A N 1
ATOM 773 C CA . GLY A 1 100 ? -8.634 -2.122 8.204 1.00 87.25 100 GLY A CA 1
ATOM 774 C C . GLY A 1 100 ? -9.863 -2.868 8.718 1.00 87.25 100 GLY A C 1
ATOM 775 O O . GLY A 1 100 ? -10.805 -2.240 9.200 1.00 87.25 100 GLY A O 1
ATOM 776 N N . GLU A 1 101 ? -9.847 -4.206 8.724 1.00 90.94 101 GLU A N 1
ATOM 777 C CA . GLU A 1 101 ? -10.905 -4.984 9.382 1.00 90.94 101 GLU A CA 1
ATOM 778 C C . GLU A 1 101 ? -10.952 -4.718 10.901 1.00 90.94 101 GLU A C 1
ATOM 780 O O . GLU A 1 101 ? -12.046 -4.603 11.464 1.00 90.94 101 GLU A O 1
ATOM 785 N N . LEU A 1 102 ? -9.794 -4.565 11.558 1.00 90.94 102 LEU A N 1
ATOM 786 C CA . LEU A 1 102 ? -9.705 -4.224 12.982 1.00 90.94 102 LEU A CA 1
ATOM 787 C C . LEU A 1 102 ? -10.214 -2.802 13.272 1.00 90.94 102 LEU A C 1
ATOM 789 O O . LEU A 1 102 ? -11.095 -2.650 14.119 1.00 90.94 102 LEU A O 1
ATOM 793 N N . ALA A 1 103 ? -9.741 -1.787 12.547 1.00 86.56 103 ALA A N 1
ATOM 794 C CA . ALA A 1 103 ? -10.200 -0.400 12.654 1.00 86.56 103 ALA A CA 1
ATOM 795 C C . ALA A 1 103 ? -11.722 -0.295 12.443 1.00 86.56 103 ALA A C 1
ATOM 797 O O . ALA A 1 103 ? -12.432 0.287 13.267 1.00 86.56 103 ALA A O 1
ATOM 798 N N . GLN A 1 104 ? -12.260 -0.970 11.417 1.00 87.44 104 GLN A N 1
ATOM 799 C CA . GLN A 1 104 ? -13.704 -1.047 11.182 1.00 87.44 104 GLN A CA 1
ATOM 800 C C . GLN A 1 104 ? -14.452 -1.649 12.380 1.00 87.44 104 GLN A C 1
ATOM 802 O O . GLN A 1 104 ? -15.511 -1.145 12.753 1.00 87.44 104 GLN A O 1
ATOM 807 N N . SER A 1 105 ? -13.915 -2.713 12.988 1.00 89.56 105 SER A N 1
ATOM 808 C CA . SER A 1 105 ? -14.535 -3.372 14.148 1.00 89.56 105 SER A CA 1
ATOM 809 C C . SER A 1 105 ? -14.520 -2.514 15.421 1.00 89.56 105 SER A C 1
ATOM 811 O O . SER A 1 105 ? -15.398 -2.665 16.267 1.00 89.56 105 SER A O 1
ATOM 813 N N . ARG A 1 106 ? -13.564 -1.580 15.532 1.00 90.25 106 ARG A N 1
ATOM 814 C CA . ARG A 1 106 ? -13.446 -0.598 16.625 1.00 90.25 106 ARG A CA 1
ATOM 815 C C . ARG A 1 106 ? -14.241 0.690 16.393 1.00 90.25 106 ARG A C 1
ATOM 817 O O . ARG A 1 106 ? -14.343 1.509 17.299 1.00 90.25 106 ARG A O 1
ATOM 824 N N . GLY A 1 107 ? -14.811 0.879 15.200 1.00 87.19 107 GLY A N 1
ATOM 825 C CA . GLY A 1 107 ? -15.488 2.121 14.810 1.00 87.19 107 GLY A CA 1
ATOM 826 C C . GLY A 1 107 ? -14.546 3.241 14.344 1.00 87.19 107 GLY A C 1
ATOM 827 O O . GLY A 1 107 ? -15.006 4.357 14.113 1.00 87.19 107 GLY A O 1
ATOM 828 N N . GLU A 1 108 ? -13.258 2.948 14.150 1.00 84.56 108 GLU A N 1
ATOM 829 C CA . GLU A 1 108 ? -12.215 3.867 13.672 1.00 84.56 108 GLU A CA 1
ATOM 830 C C . GLU A 1 108 ? -12.356 4.080 12.147 1.00 84.56 108 GLU A C 1
ATOM 832 O O . GLU A 1 108 ? -11.553 3.597 11.347 1.00 84.56 108 GLU A O 1
ATOM 837 N N . ARG A 1 109 ? -13.437 4.755 11.726 1.00 81.12 109 ARG A N 1
ATOM 838 C CA . ARG A 1 109 ? -13.851 4.857 10.311 1.00 81.12 109 ARG A CA 1
ATOM 839 C C . ARG A 1 109 ? -12.785 5.466 9.399 1.00 81.12 109 ARG A C 1
ATOM 841 O O . ARG A 1 109 ? -12.484 4.869 8.376 1.00 81.12 109 ARG A O 1
ATOM 848 N N . GLU A 1 110 ? -12.198 6.597 9.781 1.00 76.50 110 GLU A N 1
ATOM 849 C CA . GLU A 1 110 ? -11.181 7.308 8.984 1.00 76.50 110 GLU A CA 1
ATOM 850 C C . GLU A 1 110 ? -9.912 6.463 8.775 1.00 76.50 110 GLU A C 1
ATOM 852 O O . GLU A 1 110 ? -9.327 6.437 7.690 1.00 76.50 110 GLU A O 1
ATOM 857 N N . LEU A 1 111 ? -9.507 5.708 9.802 1.00 78.00 111 LEU A N 1
ATOM 858 C CA . LEU A 1 111 ? -8.366 4.798 9.723 1.00 78.00 111 LEU A CA 1
ATOM 859 C C . LEU A 1 111 ? -8.683 3.572 8.850 1.00 78.00 111 LEU A C 1
ATOM 861 O O . LEU A 1 111 ? -7.871 3.185 8.011 1.00 78.00 111 LEU A O 1
ATOM 865 N N . SER A 1 112 ? -9.880 2.997 9.001 1.00 79.81 112 SER A N 1
ATOM 866 C CA . SER A 1 112 ? -10.392 1.932 8.128 1.00 79.81 112 SER A CA 1
ATOM 867 C C . SER A 1 112 ? -10.400 2.381 6.660 1.00 79.81 112 SER A C 1
ATOM 869 O O . SER A 1 112 ? -9.831 1.712 5.799 1.00 79.81 112 SER A O 1
ATOM 871 N N . GLU A 1 113 ? -10.939 3.565 6.378 1.00 78.44 113 GLU A N 1
ATOM 872 C CA . GLU A 1 113 ? -10.973 4.151 5.038 1.00 78.44 113 GLU A CA 1
ATOM 873 C C . GLU A 1 113 ? -9.561 4.389 4.472 1.00 78.44 113 GLU A C 1
ATOM 875 O O . GLU A 1 113 ? -9.291 4.015 3.331 1.00 78.44 113 GLU A O 1
ATOM 880 N N . THR A 1 114 ? -8.618 4.883 5.282 1.00 79.69 114 THR A N 1
ATOM 881 C CA . THR A 1 114 ? -7.202 5.046 4.891 1.00 79.69 114 THR A CA 1
ATOM 882 C C . THR A 1 114 ? -6.581 3.722 4.422 1.00 79.69 114 THR A C 1
ATOM 884 O O . THR A 1 114 ? -5.894 3.664 3.395 1.00 79.69 114 THR A O 1
ATOM 887 N N . TYR A 1 115 ? -6.856 2.619 5.124 1.00 83.38 115 TYR A N 1
ATOM 888 C CA . TYR A 1 115 ? -6.408 1.293 4.695 1.00 83.38 115 TYR A CA 1
ATOM 889 C C . TYR A 1 115 ? -7.135 0.791 3.443 1.00 83.38 115 TYR A C 1
ATOM 891 O O . TYR A 1 115 ? -6.509 0.137 2.606 1.00 83.38 115 TYR A O 1
ATOM 899 N N . ALA A 1 116 ? -8.425 1.097 3.280 1.00 80.25 116 ALA A N 1
ATOM 900 C CA . ALA A 1 116 ? -9.175 0.724 2.084 1.00 80.25 116 ALA A CA 1
ATOM 901 C C . ALA A 1 116 ? -8.632 1.428 0.827 1.00 80.25 116 ALA A C 1
ATOM 903 O O . ALA A 1 116 ? -8.385 0.764 -0.184 1.00 80.25 116 ALA A O 1
ATOM 904 N N . TRP A 1 117 ? -8.346 2.732 0.923 1.00 79.50 117 TRP A N 1
ATOM 905 C CA . TRP A 1 117 ? -7.678 3.519 -0.118 1.00 79.50 117 TRP A CA 1
ATOM 906 C C . TRP A 1 117 ? -6.287 2.984 -0.453 1.00 79.50 117 TRP A C 1
ATOM 908 O O . TRP A 1 117 ? -5.968 2.813 -1.629 1.00 79.50 117 TRP A O 1
ATOM 918 N N . THR A 1 118 ? -5.488 2.630 0.559 1.00 84.06 118 THR A N 1
ATOM 919 C CA . THR A 1 118 ? -4.164 2.018 0.349 1.00 84.06 118 THR A CA 1
ATOM 920 C C . THR A 1 118 ? -4.272 0.726 -0.470 1.00 84.06 118 THR A C 1
ATOM 922 O O . THR A 1 118 ? -3.543 0.538 -1.441 1.00 84.06 118 THR A O 1
ATOM 925 N N . ILE A 1 119 ? -5.214 -0.161 -0.127 1.00 86.50 119 ILE A N 1
ATOM 926 C CA . ILE A 1 119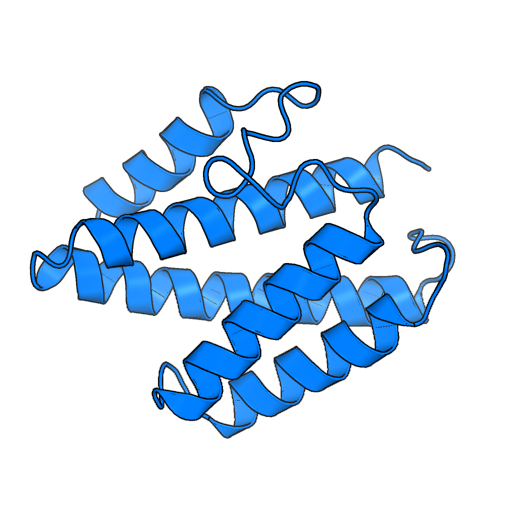 ? -5.441 -1.425 -0.852 1.00 86.50 119 ILE A CA 1
ATOM 927 C C . ILE A 1 119 ? -5.901 -1.177 -2.295 1.00 86.50 119 ILE A C 1
ATOM 929 O O . ILE A 1 119 ? -5.511 -1.928 -3.191 1.00 86.50 119 ILE A O 1
ATOM 933 N N . ALA A 1 120 ? -6.740 -0.165 -2.528 1.00 81.75 120 ALA A N 1
ATOM 934 C CA . ALA A 1 120 ? -7.195 0.193 -3.867 1.00 81.75 120 ALA A CA 1
ATOM 935 C C . ALA A 1 120 ? -6.045 0.748 -4.723 1.00 81.75 120 ALA A C 1
ATOM 937 O O . ALA A 1 120 ? -5.806 0.231 -5.813 1.00 81.75 120 ALA A O 1
ATOM 938 N N . GLY A 1 121 ? -5.276 1.708 -4.197 1.00 79.06 121 GLY A N 1
ATOM 939 C CA . GLY A 1 121 ? -4.103 2.272 -4.870 1.00 79.06 121 GLY A CA 1
ATOM 940 C C . GLY A 1 121 ? -3.061 1.208 -5.219 1.00 79.06 121 GLY A C 1
ATOM 941 O O . GLY A 1 121 ? -2.626 1.134 -6.362 1.00 79.06 121 GLY A O 1
ATOM 942 N N . CYS A 1 122 ? -2.749 0.303 -4.284 1.00 86.50 122 CYS A N 1
ATOM 943 C CA . CYS A 1 122 ? -1.867 -0.846 -4.520 1.00 86.50 122 CYS A CA 1
ATOM 944 C C . CYS A 1 122 ? -2.304 -1.725 -5.703 1.00 86.50 122 CYS A C 1
ATOM 946 O O . CYS A 1 122 ? -1.454 -2.217 -6.439 1.00 86.50 122 CYS A O 1
ATOM 948 N N . LYS A 1 123 ? -3.611 -1.942 -5.896 1.00 84.44 123 LYS A N 1
ATOM 949 C CA . LYS A 1 123 ? -4.125 -2.734 -7.025 1.00 84.44 123 LYS A CA 1
ATOM 950 C C . LYS A 1 123 ? -4.074 -1.970 -8.340 1.00 84.44 123 LYS A C 1
ATOM 952 O O . LYS A 1 123 ? -3.551 -2.502 -9.309 1.00 84.44 123 LYS A O 1
ATOM 957 N N . LEU A 1 124 ? -4.582 -0.736 -8.354 1.00 79.19 124 LEU A N 1
ATOM 958 C CA . LEU A 1 124 ? -4.589 0.117 -9.546 1.00 79.19 124 LEU A CA 1
ATOM 959 C C . LEU A 1 124 ? -3.165 0.361 -10.059 1.00 79.19 124 LEU A C 1
ATOM 961 O O . LEU A 1 124 ? -2.934 0.351 -11.262 1.00 79.19 124 LEU A O 1
ATOM 965 N N . PHE A 1 125 ? -2.203 0.512 -9.147 1.00 80.88 125 PHE A N 1
ATOM 966 C CA . PHE A 1 125 ? -0.791 0.630 -9.482 1.00 80.88 125 PHE A CA 1
ATOM 967 C C . PHE A 1 125 ? -0.239 -0.638 -10.150 1.00 80.88 125 PHE A C 1
ATOM 969 O O . PHE A 1 125 ? 0.419 -0.528 -11.181 1.00 80.88 125 PHE A O 1
ATOM 976 N N . LEU A 1 126 ? -0.532 -1.832 -9.614 1.00 83.38 126 LEU A N 1
ATOM 977 C CA . LEU A 1 126 ? -0.122 -3.088 -10.254 1.00 83.38 126 LEU A CA 1
ATOM 978 C C . LEU A 1 126 ? -0.750 -3.217 -11.650 1.00 83.38 126 LEU A C 1
ATOM 980 O O . LEU A 1 126 ? -0.016 -3.356 -12.624 1.00 83.38 126 LEU A O 1
ATOM 984 N N . GLU A 1 127 ? -2.070 -3.040 -11.771 1.00 79.31 127 GLU A N 1
ATOM 985 C CA . GLU A 1 127 ? -2.783 -3.058 -13.061 1.00 79.31 127 GLU A CA 1
ATOM 986 C C . GLU A 1 127 ? -2.233 -2.034 -14.070 1.00 79.31 127 GLU A C 1
ATOM 988 O O . GLU A 1 127 ? -2.236 -2.294 -15.274 1.00 79.31 127 GLU A O 1
ATOM 993 N N . TYR A 1 128 ? -1.765 -0.871 -13.602 1.00 75.44 128 TYR A N 1
ATOM 994 C CA . TYR A 1 128 ? -1.079 0.112 -14.438 1.00 75.44 128 TYR A CA 1
ATOM 995 C C . TYR A 1 128 ? 0.286 -0.408 -14.904 1.00 75.44 128 TYR A C 1
ATOM 997 O O . TYR A 1 128 ? 0.559 -0.375 -16.104 1.00 75.44 128 TYR A O 1
ATOM 1005 N N . THR A 1 129 ? 1.118 -0.937 -13.997 1.00 73.00 129 THR A N 1
ATOM 1006 C CA . THR A 1 129 ? 2.443 -1.483 -14.348 1.00 73.00 129 THR A CA 1
ATOM 1007 C C . THR A 1 129 ? 2.378 -2.697 -15.279 1.00 73.00 129 THR A C 1
ATOM 1009 O O . THR A 1 129 ? 3.307 -2.905 -16.051 1.00 73.00 129 THR A O 1
ATOM 1012 N N . GLU A 1 130 ? 1.276 -3.456 -15.269 1.00 73.81 130 GLU A N 1
ATOM 1013 C CA . GLU A 1 130 ? 1.003 -4.512 -16.256 1.00 73.81 130 GLU A CA 1
ATOM 1014 C C . GLU A 1 130 ? 0.534 -3.975 -17.619 1.00 73.81 130 GLU A C 1
ATOM 1016 O O . GLU A 1 130 ? 0.610 -4.686 -18.614 1.00 73.81 130 GLU A O 1
ATOM 1021 N N . SER A 1 131 ? 0.019 -2.742 -17.681 1.00 68.75 131 SER A N 1
ATOM 1022 C CA . SER A 1 131 ? -0.545 -2.150 -18.907 1.00 68.75 131 SER A CA 1
ATOM 1023 C C . SER A 1 131 ? 0.439 -1.324 -19.740 1.00 68.75 131 SER A C 1
ATOM 1025 O O . SER A 1 131 ? 0.071 -0.861 -20.817 1.00 68.75 131 SER A O 1
ATOM 1027 N N . ILE A 1 132 ? 1.663 -1.132 -19.236 1.00 64.88 132 ILE A N 1
ATOM 1028 C CA . ILE A 1 132 ? 2.758 -0.393 -19.891 1.00 64.88 132 ILE A CA 1
ATOM 1029 C C . ILE A 1 132 ? 3.855 -1.318 -20.462 1.00 64.88 132 ILE A C 1
ATOM 1031 O O . ILE A 1 132 ? 4.975 -0.862 -20.708 1.00 64.88 132 ILE A O 1
ATOM 1035 N N . GLU A 1 133 ? 3.534 -2.608 -20.630 1.00 53.69 133 GLU A N 1
ATOM 1036 C CA . GLU A 1 133 ? 4.252 -3.543 -21.521 1.00 53.69 133 GLU A CA 1
ATOM 1037 C C . GLU A 1 133 ? 3.779 -3.426 -22.994 1.00 53.69 133 GLU A C 1
ATOM 1039 O O . GLU A 1 133 ? 4.018 -4.378 -23.771 1.00 53.69 133 GLU A O 1
#

pLDDT: mean 76.22, std 15.61, range [37.22, 93.75]